Protein AF-A0A9D1WPV5-F1 (afdb_monomer)

Radius of gyration: 21.53 Å; Cα contacts (8 Å, |Δi|>4): 176; chains: 1; bounding box: 34×72×48 Å

Foldseek 3Di:
DDDDDDDDDPPVPDPPPPPPPLPPFKDKDKDFAAKDFAAQVSVCVRVVARFQKKFFQDWDPQKFKDFPRHTGDGPDIGGNVRSRRMIMHHPDRMIMTIMGTHHPPDDPPPPSDNDDPDPPD

Mean predicted aligned error: 12.77 Å

Organism: NCBI:txid2838465

Solvent-accessible surface area (backbone atoms only — not comparable to full-atom values): 7542 Å² total; per-residue (Å²): 135,86,88,86,80,97,78,90,84,74,92,83,80,78,77,82,85,73,73,72,74,89,60,83,35,64,46,79,45,80,42,79,30,36,81,43,70,41,48,48,71,58,50,20,62,75,68,72,45,59,54,49,32,34,18,47,64,43,67,49,94,76,42,51,47,27,44,87,90,38,77,55,61,72,60,45,80,31,44,51,72,50,39,46,49,25,33,38,39,26,91,41,74,60,38,62,33,34,30,37,42,41,46,58,88,53,68,91,80,64,82,79,73,84,70,81,93,58,96,85,118

Structure (mmCIF, N/CA/C/O backbone):
data_AF-A0A9D1WPV5-F1
#
_entry.id   AF-A0A9D1WPV5-F1
#
loop_
_atom_site.group_PDB
_atom_site.id
_atom_site.type_symbol
_atom_site.label_atom_id
_atom_site.label_alt_id
_atom_site.label_comp_id
_atom_site.label_asym_id
_atom_site.label_entity_id
_atom_site.label_seq_id
_atom_site.pdbx_PDB_ins_code
_atom_site.Cartn_x
_atom_site.Cartn_y
_atom_site.Cartn_z
_atom_site.occupancy
_atom_site.B_iso_or_equiv
_atom_site.auth_seq_id
_atom_site.auth_comp_id
_atom_site.auth_asym_id
_atom_site.auth_atom_id
_atom_site.pdbx_PDB_model_num
ATOM 1 N N . MET A 1 1 ? -18.754 63.459 36.353 1.00 38.09 1 MET A N 1
ATOM 2 C CA . MET A 1 1 ? -18.777 63.661 34.884 1.00 38.09 1 MET A CA 1
ATOM 3 C C . MET A 1 1 ? -17.576 62.915 34.303 1.00 38.09 1 MET A C 1
ATOM 5 O O . MET A 1 1 ? -16.469 63.182 34.728 1.00 38.09 1 MET A O 1
ATOM 9 N N . TRP A 1 2 ? -17.820 61.748 33.691 1.00 37.22 2 TRP A N 1
ATOM 10 C CA . TRP A 1 2 ? -17.525 61.441 32.270 1.00 37.22 2 TRP A CA 1
ATOM 11 C C . TRP A 1 2 ? -16.027 61.195 31.984 1.00 37.22 2 TRP A C 1
ATOM 13 O O . TRP A 1 2 ? -15.247 62.129 31.960 1.00 37.22 2 TRP A O 1
ATOM 23 N N . ARG A 1 3 ? -15.547 59.941 31.988 1.00 40.47 3 ARG A N 1
ATOM 24 C CA . ARG A 1 3 ? -15.558 58.918 30.906 1.00 40.47 3 ARG A CA 1
ATOM 25 C C . ARG A 1 3 ? -14.675 59.259 29.688 1.00 40.47 3 ARG A C 1
ATOM 27 O O . ARG A 1 3 ? -14.941 60.243 29.012 1.00 40.47 3 ARG A O 1
ATOM 34 N N . ARG A 1 4 ? -13.845 58.258 29.327 1.00 46.00 4 ARG A N 1
ATOM 35 C CA . ARG A 1 4 ? -13.160 57.945 28.041 1.00 46.00 4 ARG A CA 1
ATOM 36 C C . ARG A 1 4 ? -11.661 58.282 28.043 1.00 46.00 4 ARG A C 1
ATOM 38 O O . ARG A 1 4 ? -11.288 59.388 28.371 1.00 46.00 4 ARG A O 1
ATOM 45 N N . GLY A 1 5 ?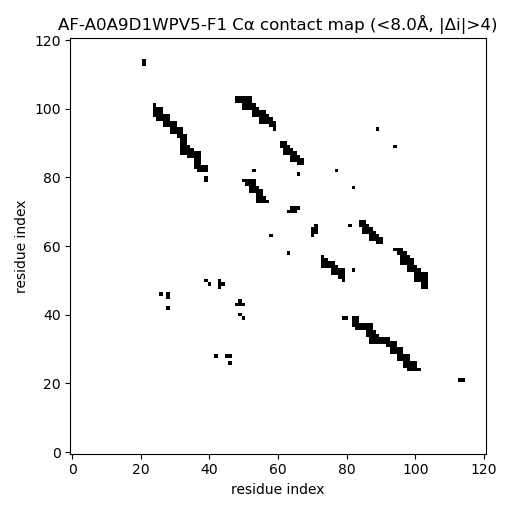 -10.756 57.382 27.676 1.00 42.38 5 GLY A N 1
ATOM 46 C CA . GLY A 1 5 ? -10.941 56.056 27.097 1.00 42.38 5 GLY A CA 1
ATOM 47 C C . GLY A 1 5 ? -9.577 55.418 26.873 1.00 42.38 5 GLY A C 1
ATOM 48 O O . GLY A 1 5 ? -8.859 55.767 25.945 1.00 42.38 5 GLY A O 1
ATOM 49 N N . LEU A 1 6 ? -9.247 54.485 27.756 1.00 48.62 6 LEU A N 1
ATOM 50 C CA . LEU A 1 6 ? -8.137 53.555 27.660 1.00 48.62 6 LEU A CA 1
ATOM 51 C C . LEU A 1 6 ? -8.577 52.450 26.690 1.00 48.62 6 LEU A C 1
ATOM 53 O O . LEU A 1 6 ? -9.176 51.472 27.113 1.00 48.62 6 LEU A O 1
ATOM 57 N N . CYS A 1 7 ? -8.407 52.660 25.385 1.00 43.69 7 CYS A N 1
ATOM 58 C CA . CYS A 1 7 ? -8.816 51.693 24.360 1.00 43.69 7 CYS A CA 1
ATOM 59 C C . CYS A 1 7 ? -7.952 51.836 23.105 1.00 43.69 7 CYS A C 1
ATOM 61 O O . CYS A 1 7 ? -8.396 52.401 22.112 1.00 43.69 7 CYS A O 1
ATOM 63 N N . LEU A 1 8 ? -6.732 51.297 23.125 1.00 39.22 8 LEU A N 1
ATOM 64 C CA . LEU A 1 8 ? -6.061 50.906 21.880 1.00 39.22 8 LEU A CA 1
ATOM 65 C C . LEU A 1 8 ? -5.043 49.779 22.117 1.00 39.22 8 LEU A C 1
ATOM 67 O O . LEU A 1 8 ? -3.901 49.857 21.691 1.00 39.22 8 LEU A O 1
ATOM 71 N N . ALA A 1 9 ? -5.441 48.739 22.855 1.00 46.03 9 ALA A N 1
ATOM 72 C CA . ALA A 1 9 ? -4.566 47.595 23.140 1.00 46.03 9 ALA A CA 1
ATOM 73 C C . ALA A 1 9 ? -5.195 46.216 22.863 1.00 46.03 9 ALA A C 1
ATOM 75 O O . ALA A 1 9 ? -4.585 45.210 23.194 1.00 46.03 9 ALA A O 1
ATOM 76 N N . VAL A 1 10 ? -6.395 46.114 22.269 1.00 46.66 10 VAL A N 1
ATOM 77 C CA . VAL A 1 10 ? -7.099 44.807 22.179 1.00 46.66 10 VAL A CA 1
ATOM 78 C C 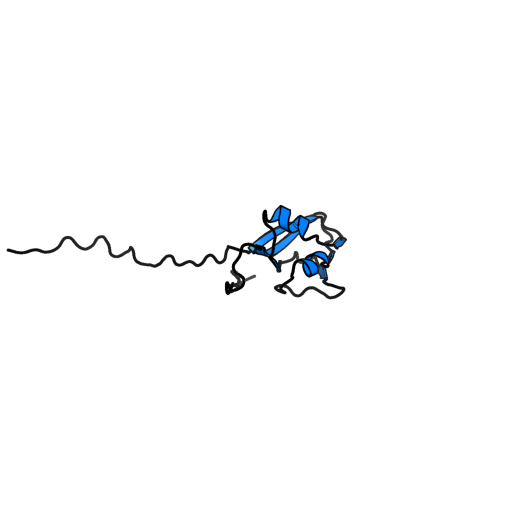. VAL A 1 10 ? -7.714 44.504 20.799 1.00 46.66 10 VAL A C 1
ATOM 80 O O . VAL A 1 10 ? -8.494 43.576 20.650 1.00 46.66 10 VAL A O 1
ATOM 83 N N . LEU A 1 11 ? -7.340 45.215 19.732 1.00 42.41 11 LEU A N 1
ATOM 84 C CA . LEU A 1 11 ? -7.897 44.983 18.383 1.00 42.41 11 LEU A CA 1
ATOM 85 C C . LEU A 1 11 ? -6.914 44.310 17.410 1.00 42.41 11 LEU A C 1
ATOM 87 O O . LEU A 1 11 ? -6.843 44.654 16.239 1.00 42.41 11 LEU A O 1
ATOM 91 N N . LEU A 1 12 ? -6.174 43.311 17.899 1.00 41.62 12 LEU A N 1
ATOM 92 C CA . LEU A 1 12 ? -5.455 42.325 17.071 1.00 41.62 12 LEU A CA 1
ATOM 93 C C . LEU A 1 12 ? -5.780 40.874 17.478 1.00 41.62 12 LEU A C 1
ATOM 95 O O . LEU A 1 12 ? -5.070 39.943 17.115 1.00 41.62 12 LEU A O 1
ATOM 99 N N . ALA A 1 13 ? -6.879 40.667 18.208 1.00 46.59 13 ALA A N 1
ATOM 100 C CA . ALA A 1 13 ? -7.351 39.356 18.655 1.00 46.59 13 ALA A CA 1
ATOM 101 C C . ALA A 1 13 ? -8.684 38.980 17.986 1.00 46.59 13 ALA A C 1
ATOM 103 O O . ALA A 1 13 ? -9.669 38.705 18.664 1.00 46.59 13 ALA A O 1
ATOM 104 N N . ALA A 1 14 ? -8.751 39.021 16.652 1.00 46.88 14 AL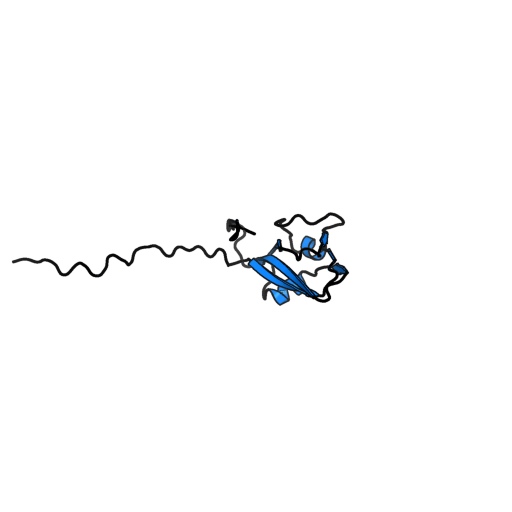A A N 1
ATOM 105 C CA . ALA A 1 14 ? -9.945 38.573 15.925 1.00 46.88 14 ALA A CA 1
ATOM 106 C C . ALA A 1 14 ? -9.669 38.142 14.474 1.00 46.88 14 ALA A C 1
ATOM 108 O O . ALA A 1 14 ? -10.512 38.329 13.601 1.00 46.88 14 ALA A O 1
ATOM 109 N N . LEU A 1 15 ? -8.508 37.541 14.194 1.00 46.00 15 LEU A N 1
ATOM 110 C CA . LEU A 1 15 ? -8.419 36.637 13.047 1.00 46.00 15 LEU A CA 1
ATOM 111 C C . LEU A 1 15 ? -8.861 35.263 13.551 1.00 46.00 15 LEU A C 1
ATOM 113 O O . LEU A 1 15 ? -8.154 34.683 14.380 1.00 46.00 15 LEU A O 1
ATOM 117 N N . PRO A 1 16 ? -10.030 34.741 13.134 1.00 47.06 16 PRO A N 1
ATOM 118 C CA . PRO A 1 16 ? -10.407 33.397 13.507 1.00 47.06 16 PRO A CA 1
ATOM 119 C C . PRO A 1 16 ? -9.377 32.455 12.884 1.00 47.06 16 PRO A C 1
ATOM 121 O O . PRO A 1 16 ? -9.335 32.251 11.671 1.00 47.06 16 PRO A O 1
ATOM 124 N N . LEU A 1 17 ? -8.550 31.878 13.754 1.00 47.62 17 LEU A N 1
ATOM 125 C CA . LEU A 1 17 ? -7.777 30.655 13.562 1.00 47.62 17 LEU A CA 1
ATOM 126 C C . LEU A 1 17 ? -8.732 29.475 13.316 1.00 47.62 17 LEU A C 1
ATOM 128 O O . LEU A 1 17 ? -8.729 28.481 14.031 1.00 47.62 17 LEU A O 1
ATOM 132 N N . TRP A 1 18 ? -9.588 29.576 12.304 1.00 42.09 18 TRP A N 1
ATOM 133 C CA . TRP A 1 18 ? -10.343 28.452 11.763 1.00 42.09 18 TRP A CA 1
ATOM 134 C C . TRP A 1 18 ? -9.545 27.863 10.603 1.00 42.09 18 TRP A C 1
ATOM 136 O O . TRP A 1 18 ? -10.023 27.690 9.483 1.00 42.09 18 TRP A O 1
ATOM 146 N N . GLY A 1 19 ? -8.282 27.552 10.900 1.00 36.84 19 GLY A N 1
ATOM 147 C CA . GLY A 1 19 ? -7.546 26.550 10.154 1.00 36.84 19 GLY A CA 1
ATOM 148 C C . GLY A 1 19 ? -8.219 25.212 10.422 1.00 36.84 19 GLY A C 1
ATOM 149 O O . GLY A 1 19 ? -7.900 24.530 11.389 1.00 36.84 19 GLY A O 1
ATOM 150 N N . VAL A 1 20 ? -9.201 24.858 9.595 1.00 43.25 20 VAL A N 1
ATOM 151 C CA . VAL A 1 20 ? -9.740 23.497 9.544 1.00 43.25 20 VAL A CA 1
ATOM 152 C C . VAL A 1 20 ? -8.550 22.574 9.256 1.00 43.25 20 VAL A C 1
ATOM 154 O O . VAL A 1 20 ? -7.850 22.816 8.268 1.00 43.25 20 VAL A O 1
ATOM 157 N N . PRO A 1 21 ? -8.257 21.561 10.092 1.00 44.38 21 PRO A N 1
ATOM 158 C CA . PRO A 1 21 ? -7.050 20.770 9.927 1.00 44.38 21 PRO A CA 1
ATOM 159 C C . PRO A 1 21 ? -7.147 19.957 8.635 1.00 44.38 21 PRO A C 1
ATOM 161 O O . PRO A 1 21 ? -7.768 18.898 8.589 1.00 44.38 21 PRO A O 1
ATOM 164 N N . ALA A 1 22 ? -6.443 20.403 7.595 1.00 44.47 22 ALA A N 1
ATOM 165 C CA . ALA A 1 22 ? -6.151 19.621 6.390 1.00 44.47 22 ALA A CA 1
ATOM 166 C C . ALA A 1 22 ? -5.234 18.402 6.677 1.00 44.47 22 ALA A C 1
ATOM 168 O O . ALA A 1 22 ? -4.763 17.738 5.763 1.00 44.47 22 ALA A O 1
ATOM 169 N N . GLN A 1 23 ? -4.981 18.099 7.954 1.00 51.22 23 GLN A N 1
ATOM 170 C CA . GLN A 1 23 ? -3.968 17.168 8.454 1.00 51.22 23 GLN A CA 1
ATOM 171 C C . GLN A 1 23 ? -4.552 15.872 9.042 1.00 51.22 23 GLN A C 1
ATOM 173 O O . GLN A 1 23 ? -3.807 14.957 9.395 1.00 51.22 23 GLN A O 1
ATOM 178 N N . ALA A 1 24 ? -5.879 15.762 9.164 1.00 57.19 24 ALA A N 1
ATOM 179 C CA . ALA A 1 24 ? -6.485 14.701 9.969 1.00 57.19 24 ALA A CA 1
ATOM 180 C C . ALA A 1 24 ? -6.359 13.283 9.374 1.00 57.19 24 ALA A C 1
ATOM 182 O O . ALA A 1 24 ? -6.394 12.330 10.144 1.00 57.19 24 ALA A O 1
ATOM 183 N N . GLY A 1 25 ? -6.141 13.124 8.062 1.00 68.75 25 GLY A N 1
ATOM 184 C CA . GLY A 1 25 ? -6.120 11.798 7.422 1.00 68.75 25 GLY A CA 1
ATOM 185 C C . GLY A 1 25 ? -4.878 11.454 6.598 1.00 68.75 25 GLY A C 1
ATOM 186 O O . GLY A 1 25 ? -4.672 10.282 6.300 1.00 68.75 25 GLY A O 1
ATOM 187 N N . GLN A 1 26 ? -4.048 12.426 6.203 1.00 84.31 26 GLN A N 1
ATOM 188 C CA . GLN A 1 26 ? -2.879 12.126 5.371 1.00 84.31 26 GLN A CA 1
ATOM 189 C C . GLN A 1 26 ? -1.737 11.573 6.227 1.00 84.31 26 GLN A C 1
ATOM 191 O O . GLN A 1 26 ? -1.349 12.176 7.231 1.00 84.31 26 GLN A O 1
ATOM 196 N N . ARG A 1 27 ? -1.220 10.406 5.854 1.00 87.56 27 ARG A N 1
ATOM 197 C CA . ARG A 1 27 ? -0.189 9.662 6.577 1.00 87.56 27 ARG A CA 1
ATOM 198 C C . ARG A 1 27 ? 0.809 9.080 5.587 1.00 87.56 27 ARG A C 1
ATOM 200 O O . ARG A 1 27 ? 0.484 8.834 4.428 1.00 87.56 27 ARG A O 1
ATOM 207 N N . LEU A 1 28 ? 2.026 8.873 6.062 1.00 90.38 28 LEU A N 1
ATOM 208 C CA . LEU A 1 28 ? 3.034 8.099 5.359 1.00 90.38 28 LEU A CA 1
ATOM 209 C C . LEU A 1 28 ? 3.077 6.716 6.008 1.00 90.38 28 LEU A C 1
ATOM 211 O O . LEU A 1 28 ? 3.156 6.618 7.231 1.00 90.38 28 LEU A O 1
ATOM 215 N N . VAL A 1 29 ? 2.994 5.673 5.196 1.00 92.19 29 VAL A N 1
ATOM 216 C CA . VAL A 1 29 ? 3.061 4.272 5.624 1.00 92.19 29 VAL A CA 1
ATOM 217 C C . VAL A 1 29 ? 4.342 3.685 5.052 1.00 92.19 29 VAL A C 1
ATOM 219 O O . VAL A 1 29 ? 4.648 3.916 3.881 1.00 92.19 29 VAL A O 1
ATOM 222 N N . THR A 1 30 ? 5.080 2.924 5.855 1.00 93.69 30 THR A N 1
ATOM 223 C CA . THR A 1 30 ? 6.306 2.254 5.409 1.00 93.69 30 THR A CA 1
ATOM 224 C C . THR A 1 30 ? 6.034 0.771 5.288 1.00 93.69 30 THR A C 1
ATOM 226 O O . THR A 1 30 ? 5.699 0.112 6.267 1.00 93.69 30 THR A O 1
ATOM 229 N N . LEU A 1 31 ? 6.175 0.230 4.087 1.00 93.00 31 LEU A N 1
ATOM 230 C CA . LEU A 1 31 ? 5.907 -1.170 3.797 1.00 93.00 31 LEU A CA 1
ATOM 231 C C . LEU A 1 31 ? 7.188 -1.854 3.308 1.00 93.00 31 LEU A C 1
ATOM 233 O O . LEU A 1 31 ? 8.053 -1.196 2.719 1.00 93.00 31 LEU A O 1
ATOM 237 N N . PRO A 1 32 ? 7.319 -3.177 3.501 1.00 92.69 32 PRO A N 1
ATOM 238 C CA . PRO A 1 32 ? 8.297 -3.956 2.757 1.00 92.69 32 PRO A CA 1
ATOM 239 C C . PRO A 1 32 ? 8.109 -3.732 1.254 1.00 92.69 32 PRO A C 1
ATOM 241 O O . PRO A 1 32 ? 6.981 -3.566 0.783 1.00 92.69 32 PRO A O 1
ATOM 244 N N . GLY A 1 33 ? 9.206 -3.706 0.511 1.00 91.81 33 GLY A N 1
ATOM 245 C CA . GLY A 1 33 ? 9.175 -3.640 -0.942 1.00 91.81 33 GLY A CA 1
ATOM 246 C C . GLY A 1 33 ? 9.019 -5.009 -1.604 1.00 91.81 33 GLY A C 1
ATOM 247 O O . GLY A 1 33 ? 8.476 -5.941 -1.007 1.00 91.81 33 GLY A O 1
ATOM 248 N N . GLY A 1 34 ? 9.451 -5.121 -2.859 1.00 93.81 34 GLY A N 1
ATOM 249 C CA . GLY A 1 34 ? 9.184 -6.286 -3.703 1.00 93.81 34 GLY A CA 1
ATOM 250 C C . GLY A 1 34 ? 7.729 -6.368 -4.177 1.00 93.81 34 GLY A C 1
ATOM 251 O O . GLY A 1 34 ? 6.980 -5.391 -4.122 1.00 93.81 34 GLY A O 1
ATOM 252 N N . LEU A 1 35 ? 7.334 -7.547 -4.672 1.00 94.00 35 LEU A N 1
ATOM 253 C CA . LEU A 1 35 ? 5.946 -7.855 -5.020 1.00 94.00 35 LEU A CA 1
ATOM 254 C C . LEU A 1 35 ? 5.187 -8.289 -3.767 1.00 94.00 35 LEU A C 1
ATOM 256 O O . LEU A 1 35 ? 5.522 -9.308 -3.160 1.00 94.00 35 LEU A O 1
ATOM 260 N N . ARG A 1 36 ? 4.126 -7.564 -3.409 1.00 94.00 36 ARG A N 1
ATOM 261 C CA . ARG A 1 36 ? 3.313 -7.915 -2.245 1.00 94.00 36 ARG A CA 1
ATOM 262 C C . ARG A 1 36 ? 1.861 -7.505 -2.372 1.00 94.00 36 ARG A C 1
ATOM 264 O O . ARG A 1 36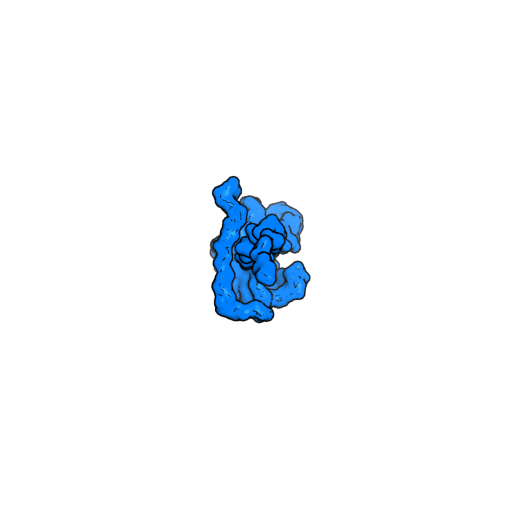 ? 1.516 -6.550 -3.059 1.00 94.00 36 ARG A O 1
ATOM 271 N N . ARG A 1 37 ? 1.028 -8.207 -1.613 1.00 94.62 37 ARG A N 1
ATOM 272 C CA . ARG A 1 37 ? -0.353 -7.825 -1.338 1.00 94.62 37 ARG A CA 1
ATOM 273 C C . ARG A 1 37 ? -0.387 -6.978 -0.068 1.00 94.62 37 ARG A C 1
ATOM 275 O O . ARG A 1 37 ? 0.217 -7.358 0.937 1.00 94.62 37 ARG A O 1
ATOM 282 N N . VAL A 1 38 ? -1.058 -5.835 -0.123 1.00 93.81 38 VAL A N 1
ATOM 283 C CA . VAL A 1 38 ? -1.277 -4.980 1.045 1.00 93.81 38 VAL A CA 1
ATOM 284 C C . VAL A 1 38 ? -2.346 -5.620 1.920 1.00 93.81 38 VAL A C 1
ATOM 286 O O . VAL A 1 38 ? -3.326 -6.160 1.417 1.00 93.81 38 VAL A O 1
ATOM 289 N N . GLN A 1 39 ? -2.133 -5.588 3.233 1.00 93.81 39 GLN A N 1
ATOM 290 C CA . GLN A 1 39 ? -3.093 -6.095 4.207 1.00 93.81 39 GLN A CA 1
ATOM 291 C C . GLN A 1 39 ? -3.646 -4.922 5.005 1.00 93.81 39 GLN A C 1
ATOM 293 O O . GLN A 1 39 ? -2.879 -4.163 5.608 1.00 93.81 39 GLN A O 1
ATOM 298 N N . VAL A 1 40 ? -4.970 -4.797 5.068 1.00 93.75 40 VAL A N 1
ATOM 299 C CA . VAL A 1 40 ? -5.632 -3.722 5.817 1.00 93.75 40 VAL A CA 1
ATOM 300 C C . VAL A 1 40 ? -5.236 -3.756 7.294 1.00 93.75 40 VAL A C 1
ATOM 302 O O . VAL A 1 40 ? -5.040 -2.714 7.902 1.00 93.75 40 VAL A O 1
ATOM 305 N N . GLN A 1 41 ? -4.988 -4.944 7.854 1.00 93.44 41 GLN A N 1
ATOM 306 C CA . GLN A 1 41 ? -4.538 -5.105 9.242 1.00 93.44 41 GLN A CA 1
ATOM 307 C C . GLN A 1 41 ? -3.116 -4.574 9.486 1.00 93.44 41 GLN A C 1
ATOM 309 O O . GLN A 1 41 ? -2.787 -4.140 10.588 1.00 93.44 41 GLN A O 1
ATOM 314 N N . GLU A 1 42 ? -2.230 -4.631 8.488 1.00 92.75 42 GLU A N 1
ATOM 315 C CA . GLU A 1 42 ? -0.906 -4.005 8.584 1.00 92.75 42 GLU A CA 1
ATOM 316 C C . GLU A 1 42 ? -1.038 -2.483 8.585 1.00 92.75 42 GLU A C 1
ATOM 318 O O . GLU A 1 42 ? -0.414 -1.815 9.408 1.00 92.75 42 GLU A O 1
ATOM 323 N N . LEU A 1 43 ? -1.905 -1.951 7.722 1.00 91.38 43 LEU A N 1
ATOM 324 C CA . LEU A 1 43 ? -2.205 -0.524 7.673 1.00 91.38 43 LEU A CA 1
ATOM 325 C C . LEU A 1 43 ? -2.844 -0.036 8.972 1.00 91.38 43 LEU A C 1
ATOM 327 O O . LEU A 1 43 ? -2.363 0.937 9.539 1.00 91.38 43 LEU A O 1
ATOM 331 N N . ASP A 1 44 ? -3.852 -0.737 9.490 1.00 93.19 44 ASP A N 1
ATOM 332 C CA . ASP A 1 44 ? -4.510 -0.406 10.758 1.00 93.19 44 ASP A CA 1
ATOM 333 C C . ASP A 1 44 ? -3.491 -0.341 11.911 1.00 93.19 44 ASP A C 1
ATOM 335 O O . ASP A 1 44 ? -3.532 0.578 12.729 1.00 93.19 44 ASP A O 1
ATOM 339 N N . ARG A 1 45 ? -2.524 -1.274 11.949 1.00 92.12 45 ARG A N 1
ATOM 340 C CA . ARG A 1 45 ? -1.439 -1.272 12.946 1.00 92.12 45 ARG A CA 1
ATOM 341 C C . ARG A 1 45 ? -0.508 -0.073 12.798 1.00 92.12 45 ARG A C 1
ATOM 343 O O . ARG A 1 45 ? -0.159 0.532 13.806 1.00 92.12 45 ARG A O 1
ATOM 350 N N . GLN A 1 46 ? -0.111 0.280 11.576 1.00 91.00 46 GLN A N 1
ATOM 351 C CA . GLN A 1 46 ? 0.760 1.440 11.349 1.00 91.00 46 GLN A CA 1
ATOM 352 C C . GLN A 1 46 ? 0.049 2.773 11.599 1.00 91.00 46 GLN A C 1
ATOM 354 O O . GLN A 1 46 ? 0.664 3.730 12.063 1.00 91.00 46 GLN A O 1
ATOM 359 N N . LEU A 1 47 ? -1.249 2.837 11.307 1.00 87.38 47 LEU A N 1
ATOM 360 C CA . LEU A 1 47 ? -2.077 4.027 11.488 1.00 87.38 47 LEU A CA 1
ATOM 361 C C . LEU A 1 47 ? -2.615 4.157 12.923 1.00 87.38 47 LEU A C 1
ATOM 363 O O . LEU A 1 47 ? -3.097 5.227 13.296 1.00 87.38 47 LEU A O 1
ATOM 367 N N . GLY A 1 48 ? -2.528 3.091 13.726 1.00 89.12 48 GLY A N 1
ATOM 368 C CA . GLY A 1 48 ? -2.972 3.037 15.121 1.00 89.12 48 GLY A CA 1
ATOM 369 C C . GLY A 1 48 ? -4.492 2.958 15.302 1.00 89.12 48 GLY A C 1
ATOM 370 O O . GLY A 1 48 ? -4.982 3.056 16.426 1.00 89.12 48 GLY A O 1
ATOM 371 N N . THR A 1 49 ? -5.257 2.813 14.220 1.00 88.00 49 THR A N 1
ATOM 372 C CA . THR A 1 49 ? -6.722 2.790 14.250 1.00 88.00 49 THR A CA 1
ATOM 373 C C . THR A 1 49 ? -7.285 2.072 13.021 1.00 88.00 49 THR A C 1
ATOM 375 O O . THR A 1 49 ? -6.692 2.185 11.944 1.00 88.00 49 THR A O 1
ATOM 378 N N . PRO A 1 50 ? -8.422 1.358 13.145 1.00 91.56 50 PRO A N 1
ATOM 379 C CA . PRO A 1 50 ? -9.103 0.774 11.999 1.00 91.56 50 PRO A CA 1
ATOM 380 C C . PRO A 1 50 ? -9.530 1.839 10.990 1.00 91.56 50 PRO A C 1
ATOM 382 O O . PRO A 1 50 ? -10.219 2.804 11.338 1.00 91.56 50 PRO A O 1
ATOM 385 N N . VAL A 1 51 ? -9.155 1.656 9.726 1.00 90.50 51 VAL A N 1
ATOM 386 C CA . VAL A 1 51 ? -9.596 2.535 8.637 1.00 90.50 51 VAL A CA 1
ATOM 387 C C . VAL A 1 51 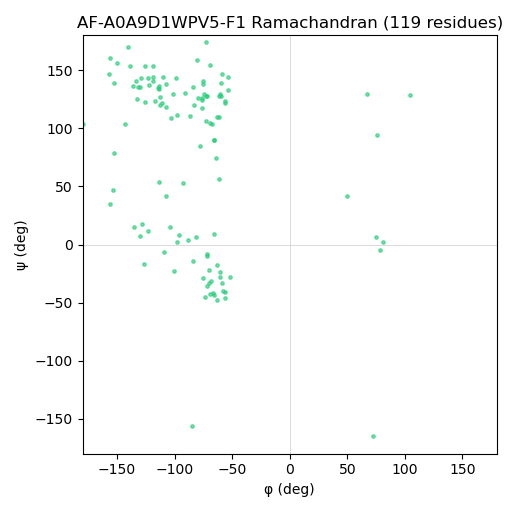? -10.963 2.113 8.109 1.00 90.50 51 VAL A C 1
ATOM 389 O O . VAL A 1 51 ? -11.205 0.938 7.851 1.00 90.50 51 VAL A O 1
ATOM 392 N N . GLN A 1 52 ? -11.860 3.069 7.892 1.00 89.19 52 GLN A N 1
ATOM 393 C CA . GLN A 1 52 ? -13.100 2.849 7.146 1.00 89.19 52 GLN A CA 1
ATOM 394 C C . GLN A 1 52 ? -12.815 2.722 5.649 1.00 89.19 52 GLN A C 1
ATOM 396 O O . GLN A 1 52 ? -13.369 1.869 4.959 1.00 89.19 52 GLN A O 1
ATOM 401 N N . TRP A 1 53 ? -11.980 3.629 5.151 1.00 91.19 53 TRP A N 1
ATOM 402 C CA . TRP A 1 53 ? -11.525 3.691 3.774 1.00 91.19 53 TRP A CA 1
ATOM 403 C C . TRP A 1 53 ? -10.192 4.430 3.727 1.00 91.19 53 TRP A C 1
ATOM 405 O O . TRP A 1 53 ? -9.846 5.193 4.637 1.00 91.19 53 TRP A O 1
ATOM 415 N N . MET A 1 54 ? -9.461 4.235 2.640 1.00 92.50 54 MET A N 1
ATOM 416 C CA . MET A 1 54 ? -8.261 5.004 2.352 1.00 92.50 54 MET A CA 1
ATOM 417 C C . MET A 1 54 ? -8.159 5.356 0.873 1.00 92.50 54 MET A C 1
ATOM 419 O O . MET A 1 54 ? -8.913 4.855 0.051 1.00 92.50 54 MET A O 1
ATOM 423 N N . ALA A 1 55 ? -7.220 6.219 0.528 1.00 94.12 55 ALA A N 1
ATOM 424 C CA . ALA A 1 55 ? -6.786 6.445 -0.837 1.00 94.12 55 ALA A CA 1
ATOM 425 C C . ALA A 1 55 ? -5.263 6.516 -0.849 1.00 94.12 55 ALA A C 1
ATOM 427 O O . ALA A 1 55 ? -4.667 7.167 0.011 1.00 94.12 55 ALA A O 1
ATOM 428 N N . VAL A 1 56 ? -4.627 5.868 -1.820 1.00 94.38 56 VAL A N 1
ATOM 429 C CA . VAL A 1 56 ? -3.192 6.062 -2.053 1.00 94.38 56 VAL A CA 1
ATOM 430 C C . VAL A 1 56 ? -3.027 7.400 -2.757 1.00 94.38 56 VAL A C 1
ATOM 432 O O . VAL A 1 56 ? -3.558 7.597 -3.846 1.00 94.38 56 VAL A O 1
ATOM 435 N N . THR A 1 57 ? -2.337 8.342 -2.125 1.00 94.38 57 THR A N 1
ATOM 436 C CA . THR A 1 57 ? -2.144 9.697 -2.657 1.00 94.38 57 THR A CA 1
ATOM 437 C C . THR A 1 57 ? -0.777 9.877 -3.293 1.00 94.38 57 THR A C 1
ATOM 439 O O . THR A 1 57 ? -0.618 10.750 -4.141 1.00 94.38 57 THR A O 1
ATOM 442 N N . GLN A 1 58 ? 0.200 9.053 -2.911 1.00 93.81 58 GLN A N 1
ATOM 443 C CA . GLN A 1 58 ? 1.548 9.132 -3.449 1.00 93.81 58 GLN A CA 1
ATOM 444 C C . GLN A 1 58 ? 2.249 7.775 -3.395 1.00 93.81 58 GLN A C 1
ATOM 446 O O . GLN A 1 58 ? 2.173 7.064 -2.390 1.00 93.81 58 GLN A O 1
ATOM 451 N N . LEU A 1 59 ? 2.980 7.463 -4.462 1.00 93.81 59 LEU A N 1
ATOM 452 C CA . LEU A 1 59 ? 3.885 6.324 -4.551 1.00 93.81 59 LEU A CA 1
ATOM 453 C C . LEU A 1 59 ? 5.283 6.810 -4.960 1.00 93.81 59 LEU A C 1
ATOM 455 O O . LEU A 1 59 ? 5.397 7.843 -5.628 1.00 93.81 59 LEU A O 1
ATOM 459 N N . PRO A 1 60 ? 6.347 6.080 -4.594 1.00 93.12 60 PRO A N 1
ATOM 460 C CA . PRO A 1 60 ? 7.664 6.283 -5.174 1.00 93.12 60 PRO A CA 1
ATOM 461 C C . PRO A 1 60 ? 7.609 6.084 -6.695 1.00 93.12 60 PRO A C 1
ATOM 463 O O . PRO A 1 60 ? 6.860 5.241 -7.182 1.00 93.12 60 PRO A O 1
ATOM 466 N N . ALA A 1 61 ? 8.419 6.832 -7.447 1.00 91.31 61 ALA A N 1
ATOM 467 C CA . ALA A 1 61 ? 8.372 6.839 -8.915 1.00 91.31 61 ALA A CA 1
ATOM 468 C C . ALA A 1 61 ? 8.649 5.470 -9.573 1.00 91.31 61 ALA A C 1
ATOM 470 O O . ALA A 1 61 ? 8.230 5.225 -10.697 1.00 91.31 61 ALA A O 1
ATOM 471 N N . ASP A 1 62 ? 9.351 4.582 -8.873 1.00 93.44 62 ASP A N 1
ATOM 472 C CA . ASP A 1 62 ? 9.703 3.227 -9.304 1.00 93.44 62 ASP A CA 1
ATOM 473 C C . ASP A 1 62 ? 8.736 2.154 -8.776 1.00 93.44 62 ASP A C 1
ATOM 475 O O . ASP A 1 62 ? 9.000 0.961 -8.901 1.00 93.44 62 ASP A O 1
ATOM 479 N N . THR A 1 63 ? 7.627 2.562 -8.159 1.00 94.44 63 THR A N 1
ATOM 480 C CA . THR A 1 63 ? 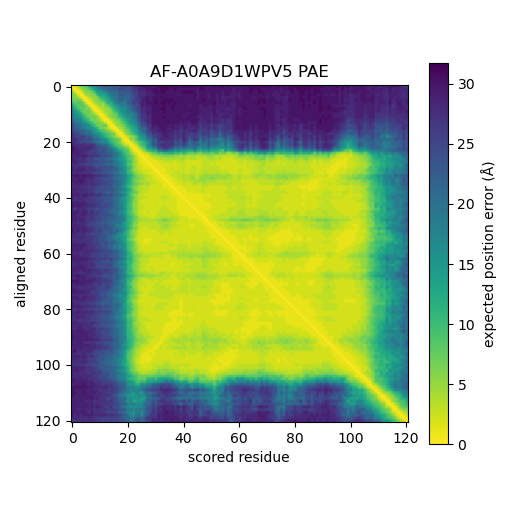6.654 1.666 -7.535 1.00 94.44 63 THR A CA 1
ATOM 481 C C . THR A 1 63 ? 5.327 1.735 -8.275 1.00 94.44 63 THR A C 1
ATOM 483 O O . THR A 1 63 ? 4.811 2.812 -8.567 1.00 94.44 63 THR A O 1
ATOM 486 N N . VAL A 1 64 ? 4.740 0.571 -8.540 1.00 94.94 64 VAL A N 1
ATOM 487 C CA . VAL A 1 64 ? 3.438 0.450 -9.204 1.00 94.94 64 VAL A CA 1
ATOM 488 C C . VAL A 1 64 ? 2.440 -0.247 -8.291 1.00 94.94 64 VAL A C 1
ATOM 490 O O . VAL A 1 64 ? 2.792 -1.158 -7.539 1.00 94.94 64 VAL A O 1
ATOM 493 N N . ALA A 1 65 ? 1.187 0.191 -8.362 1.00 96.38 65 ALA A N 1
ATOM 494 C CA . ALA A 1 65 ? 0.088 -0.338 -7.573 1.00 96.38 65 ALA A CA 1
ATOM 495 C C . ALA A 1 65 ? -1.023 -0.852 -8.489 1.00 96.38 65 ALA A C 1
ATOM 497 O O . ALA A 1 65 ? -1.375 -0.186 -9.463 1.00 96.38 65 ALA A O 1
ATOM 498 N N . TYR A 1 66 ? -1.585 -2.013 -8.159 1.00 96.88 66 TYR A N 1
ATOM 499 C CA . TYR A 1 66 ? -2.669 -2.641 -8.906 1.00 96.88 66 TYR A CA 1
ATOM 500 C C . TYR A 1 66 ? -3.807 -3.047 -7.979 1.00 96.88 66 TYR A C 1
ATOM 502 O O . TYR A 1 66 ? -3.573 -3.667 -6.944 1.00 96.88 66 TYR A O 1
ATOM 510 N N . LEU A 1 67 ? -5.039 -2.766 -8.387 1.00 96.75 67 LEU A N 1
ATOM 511 C CA . LEU A 1 67 ? -6.250 -3.287 -7.764 1.00 96.75 67 LEU A CA 1
ATOM 512 C C . LEU A 1 67 ? -6.923 -4.236 -8.753 1.00 96.75 67 LEU A C 1
ATOM 514 O O . LEU A 1 67 ? -7.258 -3.826 -9.865 1.00 96.75 67 LEU A O 1
ATOM 518 N N . ASP A 1 68 ? -7.087 -5.502 -8.367 1.00 92.94 68 ASP A N 1
ATOM 519 C CA . ASP A 1 68 ? -7.763 -6.521 -9.183 1.00 92.94 68 ASP A CA 1
ATOM 5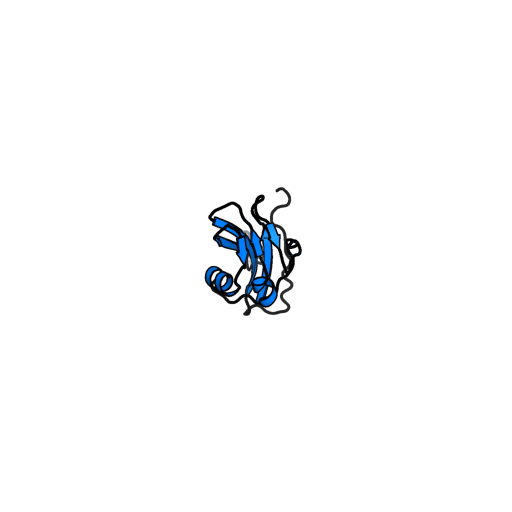20 C C . ASP A 1 68 ? -7.229 -6.581 -10.639 1.00 92.94 68 ASP A C 1
ATOM 522 O O . ASP A 1 68 ? -7.975 -6.670 -11.615 1.00 92.94 68 ASP A O 1
ATOM 526 N N . GLY A 1 69 ? -5.901 -6.486 -10.787 1.00 91.69 69 GLY A N 1
ATOM 527 C CA . GLY A 1 69 ? -5.195 -6.557 -12.074 1.00 91.69 69 GLY A CA 1
ATOM 528 C C . GLY A 1 69 ? -5.173 -5.261 -12.892 1.00 91.69 69 GLY A C 1
ATOM 529 O O . GLY A 1 69 ? -4.611 -5.246 -13.986 1.00 91.69 69 GLY A O 1
ATOM 530 N N . ARG A 1 70 ? -5.745 -4.163 -12.387 1.00 96.06 70 ARG A N 1
ATOM 531 C CA . ARG A 1 70 ? -5.746 -2.851 -13.056 1.00 96.06 70 ARG A CA 1
ATOM 532 C C . ARG A 1 70 ? -4.848 -1.862 -12.319 1.00 96.06 70 ARG A C 1
ATOM 534 O O . ARG A 1 70 ? -4.830 -1.908 -11.091 1.00 96.06 70 ARG A O 1
ATOM 541 N N . PRO A 1 71 ? -4.133 -0.963 -13.020 1.00 95.75 71 PRO A N 1
ATOM 542 C CA . PRO A 1 71 ? -3.371 0.093 -12.363 1.00 95.75 71 PRO A CA 1
ATOM 543 C C . PRO A 1 71 ? -4.262 0.901 -11.417 1.00 95.75 71 PRO A C 1
ATOM 545 O O . PRO A 1 71 ? -5.367 1.303 -11.789 1.00 95.75 71 PRO A O 1
ATOM 548 N N . LEU A 1 72 ? -3.786 1.129 -10.197 1.00 95.88 72 LEU A N 1
ATOM 549 C CA . LEU A 1 72 ? -4.491 1.938 -9.214 1.00 95.88 72 LEU A CA 1
ATOM 550 C C . LEU A 1 72 ? -4.433 3.412 -9.629 1.00 95.88 72 LEU A C 1
ATOM 552 O O . LEU A 1 72 ? -3.351 3.968 -9.822 1.00 95.88 72 LEU A O 1
ATOM 556 N N . ALA A 1 73 ? -5.588 4.071 -9.693 1.00 94.00 73 ALA A N 1
ATOM 557 C CA . ALA A 1 73 ? -5.632 5.519 -9.828 1.00 94.00 73 ALA A CA 1
ATOM 558 C C . ALA A 1 73 ? -5.305 6.179 -8.478 1.00 94.00 73 ALA A C 1
ATOM 560 O O . ALA A 1 73 ? -5.961 5.911 -7.469 1.00 94.00 73 ALA A O 1
ATOM 561 N N . LEU A 1 74 ? -4.303 7.061 -8.438 1.00 92.25 74 LEU A N 1
ATOM 562 C CA . LEU A 1 74 ? -4.007 7.825 -7.224 1.00 92.25 74 LEU A CA 1
ATOM 563 C C . LEU A 1 74 ? -5.219 8.677 -6.821 1.00 92.25 74 LEU A C 1
ATOM 565 O O . LEU A 1 74 ? -5.908 9.253 -7.660 1.00 92.25 74 LEU A O 1
ATOM 569 N N . GLY A 1 75 ? -5.492 8.735 -5.521 1.00 89.81 75 GLY A N 1
ATOM 570 C CA . GLY A 1 75 ? -6.678 9.384 -4.968 1.00 89.81 75 GLY A CA 1
ATOM 571 C C . GLY A 1 75 ? -7.965 8.560 -5.082 1.00 89.81 75 GLY A C 1
ATOM 572 O O . GLY A 1 75 ? -8.980 8.977 -4.523 1.00 89.81 75 GLY A O 1
ATOM 573 N N . GLN A 1 76 ? -7.944 7.391 -5.739 1.00 92.25 76 GLN A N 1
ATOM 574 C CA . GLN A 1 76 ? -9.077 6.467 -5.721 1.00 92.25 76 GLN A CA 1
ATOM 575 C C . GLN A 1 76 ? -9.364 6.036 -4.283 1.00 92.25 76 GLN A C 1
ATOM 577 O O . GLN A 1 76 ? -8.475 5.593 -3.555 1.00 92.25 76 GLN A O 1
ATOM 582 N N . ARG A 1 77 ? -10.631 6.158 -3.887 1.00 93.81 77 ARG A N 1
ATOM 583 C CA . ARG A 1 77 ? -11.118 5.662 -2.605 1.00 93.81 77 ARG A CA 1
ATOM 584 C C . ARG A 1 77 ? -11.198 4.139 -2.650 1.00 93.81 77 ARG A C 1
ATOM 586 O O . ARG A 1 77 ? -11.830 3.595 -3.547 1.00 93.81 77 ARG A O 1
ATOM 593 N N . LEU A 1 78 ? -10.577 3.511 -1.662 1.00 94.56 78 LEU A N 1
ATOM 594 C CA . LEU A 1 78 ? -10.541 2.080 -1.421 1.00 94.56 78 LEU A CA 1
ATOM 595 C C . LEU A 1 78 ? -11.204 1.793 -0.078 1.00 94.56 78 LEU A C 1
ATOM 597 O O . LEU A 1 78 ? -10.802 2.347 0.953 1.00 94.56 78 LEU A O 1
ATOM 601 N N . ASP A 1 79 ? -12.219 0.942 -0.077 1.00 94.56 79 ASP A N 1
ATOM 602 C CA . ASP A 1 79 ? -12.726 0.346 1.152 1.00 94.56 79 ASP A CA 1
ATOM 603 C C . ASP A 1 79 ? -11.755 -0.711 1.706 1.00 94.56 79 ASP A C 1
ATOM 605 O O . ASP A 1 79 ? -10.738 -1.052 1.100 1.00 94.56 79 ASP A O 1
ATOM 609 N N . ARG A 1 80 ? -12.054 -1.240 2.894 1.00 94.38 80 ARG A N 1
ATOM 610 C CA . ARG A 1 80 ? -11.194 -2.235 3.555 1.00 94.38 80 ARG A CA 1
ATOM 611 C C . ARG A 1 80 ? -10.964 -3.486 2.700 1.00 94.38 80 ARG A C 1
ATOM 613 O O . ARG A 1 80 ? -9.849 -3.998 2.663 1.00 94.38 80 ARG A O 1
ATOM 620 N N . ALA A 1 81 ? -11.996 -3.969 2.010 1.00 94.75 81 ALA A N 1
ATOM 621 C CA . ALA A 1 81 ? -11.895 -5.171 1.193 1.00 94.75 81 ALA A CA 1
ATOM 622 C C . ALA A 1 81 ? -11.069 -4.916 -0.076 1.00 94.75 81 ALA A C 1
ATOM 624 O O . ALA A 1 81 ? -10.344 -5.804 -0.522 1.00 94.75 81 ALA A O 1
ATOM 625 N N . GLU A 1 82 ? -11.180 -3.726 -0.665 1.00 96.62 82 GLU A N 1
ATOM 626 C CA . GLU A 1 82 ? -10.368 -3.276 -1.798 1.00 96.62 82 GLU A CA 1
ATOM 627 C C . GLU A 1 82 ? -8.901 -3.097 -1.408 1.00 96.62 82 GLU A C 1
ATOM 629 O O . GLU A 1 82 ? -8.019 -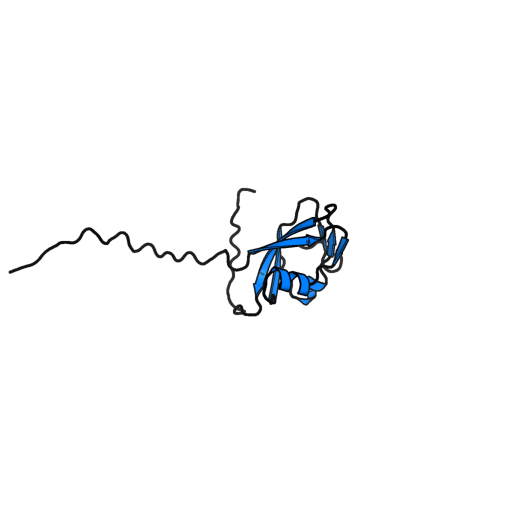3.538 -2.141 1.00 96.62 82 GLU A O 1
ATOM 634 N N . VAL A 1 83 ? -8.625 -2.526 -0.231 1.00 95.56 83 VAL A N 1
ATOM 635 C CA . VAL A 1 83 ? -7.262 -2.432 0.317 1.00 95.56 83 VAL A CA 1
ATOM 636 C C . VAL A 1 83 ? -6.630 -3.808 0.427 1.00 95.56 83 VAL A C 1
ATOM 638 O O . VAL A 1 83 ? -5.500 -3.999 -0.019 1.00 95.56 83 VAL A O 1
ATOM 641 N N . ASP A 1 84 ? -7.372 -4.781 0.955 1.00 95.75 84 ASP A N 1
ATOM 642 C CA . ASP A 1 84 ? -6.887 -6.150 1.031 1.00 95.75 84 ASP A CA 1
ATOM 643 C C . ASP A 1 84 ? -6.650 -6.757 -0.346 1.00 95.75 84 ASP A C 1
ATOM 645 O O . ASP A 1 84 ? -5.961 -7.755 -0.410 1.00 95.75 84 ASP A O 1
ATOM 649 N N . ARG A 1 85 ? -7.183 -6.239 -1.455 1.00 96.19 85 ARG A N 1
ATOM 650 C CA . ARG A 1 85 ? -6.907 -6.736 -2.820 1.00 96.19 85 ARG A CA 1
ATOM 651 C C . ARG A 1 85 ? -5.840 -5.924 -3.556 1.00 96.19 85 ARG A C 1
ATOM 653 O O . ARG A 1 85 ? -5.523 -6.235 -4.704 1.00 96.19 85 ARG A O 1
ATOM 660 N N . LEU A 1 86 ? -5.262 -4.916 -2.907 1.00 96.50 86 LEU A N 1
ATOM 661 C CA . LEU A 1 86 ? -4.230 -4.076 -3.492 1.00 96.50 86 LEU A CA 1
ATOM 662 C C . LEU A 1 86 ? -2.890 -4.820 -3.558 1.00 96.50 86 LEU A C 1
ATOM 664 O O . LEU A 1 86 ? -2.397 -5.347 -2.560 1.00 96.50 86 LEU A O 1
ATOM 668 N N . TYR A 1 87 ? -2.269 -4.806 -4.732 1.00 96.69 87 TYR A N 1
ATOM 669 C CA . TYR A 1 87 ? -0.910 -5.281 -4.960 1.00 96.69 87 TYR A CA 1
ATOM 670 C C . TYR A 1 87 ? 0.033 -4.104 -5.189 1.00 96.69 87 TYR A C 1
ATOM 672 O O . TYR A 1 87 ? -0.295 -3.168 -5.915 1.00 96.69 87 TYR A O 1
ATOM 680 N N . LEU A 1 88 ? 1.220 -4.178 -4.595 1.00 95.81 88 LEU A N 1
ATOM 681 C CA . LEU A 1 88 ? 2.323 -3.253 -4.819 1.00 95.81 88 LEU A CA 1
ATOM 682 C C . LEU A 1 88 ? 3.514 -4.022 -5.380 1.00 95.81 88 LEU A C 1
ATOM 684 O O . LEU A 1 88 ? 3.811 -5.134 -4.938 1.00 95.81 88 LEU A O 1
ATOM 688 N N . PHE A 1 89 ? 4.209 -3.403 -6.323 1.00 95.50 89 PHE A N 1
ATOM 689 C CA . PHE A 1 89 ? 5.528 -3.829 -6.761 1.00 95.50 89 PHE A CA 1
ATOM 690 C C . PHE A 1 89 ? 6.487 -2.653 -6.641 1.00 95.50 89 PHE A C 1
ATOM 692 O O . PHE A 1 89 ? 6.259 -1.605 -7.244 1.00 95.50 89 PHE A O 1
ATOM 699 N N . SER A 1 90 ? 7.553 -2.843 -5.870 1.00 95.50 90 SER A N 1
ATOM 700 C CA . SER A 1 90 ? 8.651 -1.889 -5.748 1.00 95.50 90 SER A CA 1
ATOM 701 C C . SER A 1 90 ? 9.982 -2.627 -5.900 1.00 95.50 90 SER A C 1
ATOM 703 O O . SER A 1 90 ? 10.151 -3.671 -5.268 1.00 95.50 90 SER A O 1
ATOM 705 N N . PRO A 1 91 ? 10.949 -2.108 -6.675 1.00 93.81 91 PRO A N 1
ATOM 706 C CA . PRO A 1 91 ? 12.290 -2.685 -6.751 1.00 93.81 91 PRO A CA 1
ATOM 707 C C . PRO A 1 91 ? 13.110 -2.442 -5.473 1.00 93.81 91 PRO A C 1
ATOM 709 O O . PRO A 1 91 ? 14.211 -2.969 -5.339 1.00 93.81 91 PRO A O 1
ATOM 712 N N . ARG A 1 92 ? 12.604 -1.626 -4.543 1.00 92.56 92 ARG A N 1
ATOM 713 C CA . ARG A 1 92 ? 13.254 -1.321 -3.265 1.00 92.56 92 ARG A CA 1
ATOM 714 C C . ARG A 1 92 ? 13.006 -2.435 -2.255 1.00 92.56 92 ARG A C 1
ATOM 716 O O . ARG A 1 92 ? 12.019 -3.153 -2.353 1.00 92.56 92 ARG A O 1
ATOM 723 N N . GLU A 1 93 ? 13.850 -2.522 -1.232 1.00 91.31 93 GLU A N 1
ATOM 724 C CA . GLU A 1 93 ? 13.609 -3.397 -0.072 1.00 91.31 93 GLU A CA 1
ATOM 725 C C . GLU A 1 93 ? 12.546 -2.827 0.877 1.00 91.31 93 GLU A C 1
ATOM 727 O O . GLU A 1 93 ? 11.819 -3.569 1.537 1.00 91.31 93 GLU A O 1
ATOM 732 N N . GLN A 1 94 ? 12.429 -1.498 0.921 1.00 93.06 94 GLN A N 1
ATOM 733 C CA . GLN A 1 94 ? 11.407 -0.767 1.662 1.00 93.06 94 GLN A CA 1
ATOM 734 C C . GLN A 1 94 ? 10.800 0.316 0.777 1.00 93.06 94 GLN A C 1
ATOM 736 O O . GLN A 1 94 ? 11.507 1.003 0.033 1.00 93.06 94 GLN A O 1
ATOM 741 N N . LEU A 1 95 ? 9.489 0.498 0.893 1.00 93.06 95 LEU A N 1
ATOM 742 C CA . LEU A 1 95 ? 8.754 1.549 0.207 1.00 93.06 95 LEU A CA 1
ATOM 743 C C . LEU A 1 95 ? 8.012 2.413 1.222 1.00 93.06 95 LEU A C 1
ATOM 745 O O . LEU A 1 95 ? 7.474 1.922 2.213 1.00 93.06 95 LEU A O 1
ATOM 749 N N . TRP A 1 96 ? 7.956 3.708 0.946 1.00 93.00 96 TRP A N 1
ATOM 750 C CA . TRP A 1 96 ? 7.036 4.620 1.608 1.00 93.00 96 TRP A CA 1
ATOM 751 C C . TRP A 1 96 ? 5.831 4.833 0.697 1.00 93.00 96 TRP A C 1
ATOM 753 O O . TRP A 1 96 ? 5.975 4.893 -0.519 1.00 93.00 96 TRP A O 1
ATOM 763 N N . MET A 1 97 ? 4.643 4.953 1.271 1.00 93.56 97 MET A N 1
ATOM 764 C CA . MET A 1 97 ? 3.407 5.208 0.540 1.00 93.56 97 MET A CA 1
ATOM 765 C C . MET A 1 97 ? 2.646 6.327 1.238 1.00 93.56 97 MET A C 1
ATOM 767 O O . MET A 1 97 ? 2.364 6.251 2.436 1.00 93.56 97 MET A O 1
ATOM 771 N N . GLY A 1 98 ? 2.318 7.374 0.485 1.00 93.81 98 GLY A N 1
ATOM 772 C CA . GLY A 1 98 ? 1.419 8.421 0.946 1.00 93.81 98 GLY A CA 1
ATOM 773 C C . GLY A 1 98 ? -0.013 7.914 0.883 1.00 93.81 98 GLY A C 1
ATOM 774 O O . GLY A 1 98 ? -0.471 7.458 -0.167 1.00 93.81 98 GLY A O 1
ATOM 775 N N . VAL A 1 99 ? -0.723 7.992 2.002 1.00 93.38 99 VAL A N 1
ATOM 776 C CA . VAL A 1 99 ? -2.119 7.570 2.102 1.00 93.38 99 VAL A CA 1
ATOM 777 C C . VAL A 1 99 ? -2.959 8.666 2.725 1.00 93.38 99 VAL A C 1
ATOM 779 O O . VAL A 1 99 ? -2.532 9.354 3.646 1.00 93.38 99 VAL A O 1
ATOM 782 N N . LEU A 1 100 ? -4.184 8.809 2.248 1.00 91.06 100 LEU A N 1
ATOM 783 C CA . LEU A 1 100 ? -5.259 9.456 2.978 1.00 91.06 100 LEU A CA 1
ATOM 784 C C . LEU A 1 100 ? -6.087 8.347 3.615 1.00 91.06 100 LEU A C 1
ATOM 786 O O . LEU A 1 100 ? -6.734 7.601 2.893 1.00 91.06 100 LEU A O 1
ATOM 790 N N . ALA A 1 101 ? -6.061 8.222 4.935 1.00 90.19 101 ALA A N 1
ATOM 791 C CA . ALA A 1 101 ? -6.826 7.225 5.669 1.00 90.19 101 ALA A CA 1
ATOM 792 C C . ALA A 1 101 ? -7.887 7.907 6.530 1.00 90.19 101 ALA A C 1
ATOM 794 O O . ALA A 1 101 ? -7.602 8.879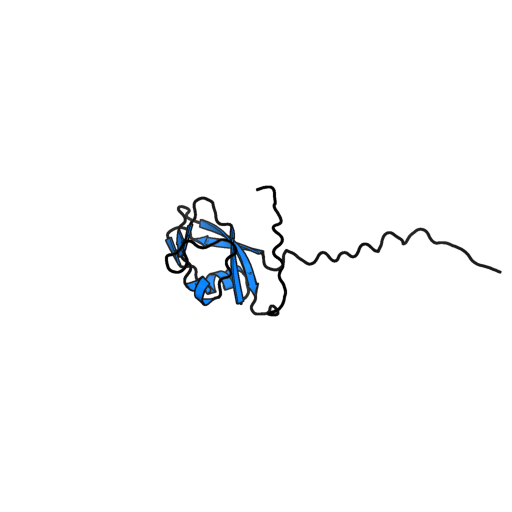 7.234 1.00 90.19 101 ALA A O 1
ATOM 795 N N . VAL A 1 102 ? -9.112 7.389 6.481 1.00 88.50 102 VAL A N 1
ATOM 796 C CA . VAL A 1 102 ? -10.205 7.855 7.334 1.00 88.50 102 VAL A CA 1
ATOM 797 C C . VAL A 1 102 ? -10.537 6.769 8.342 1.00 88.50 102 VAL A C 1
ATOM 799 O O . VAL A 1 102 ? -10.859 5.655 7.927 1.00 88.50 102 VAL A O 1
ATOM 802 N N . PRO A 1 103 ? -10.457 7.061 9.651 1.00 86.44 103 PRO A N 1
ATOM 803 C CA . PRO A 1 103 ? -10.725 6.068 10.676 1.00 86.44 103 PRO A CA 1
ATOM 804 C C . PRO A 1 103 ? -12.210 5.702 10.706 1.00 86.44 103 PRO A C 1
ATOM 806 O O . PRO A 1 103 ? -13.074 6.504 10.352 1.00 86.44 103 PRO A O 1
ATOM 809 N N . GLU A 1 104 ? -12.517 4.499 11.175 1.00 84.50 104 GLU A N 1
ATOM 810 C CA . GLU A 1 104 ? -13.893 4.019 11.344 1.00 84.50 104 GLU A CA 1
ATOM 811 C C . GLU A 1 104 ? -14.714 4.869 12.320 1.00 84.50 104 GLU A C 1
ATOM 813 O O . GLU A 1 104 ? -15.921 5.029 12.148 1.00 84.50 104 GLU A O 1
ATOM 818 N N . SER A 1 105 ? -14.044 5.498 13.285 1.00 77.69 105 SER A N 1
ATOM 819 C CA . SER A 1 105 ? -14.651 6.442 14.223 1.00 77.69 105 SER A CA 1
ATOM 820 C C . SER A 1 105 ? -15.037 7.792 13.599 1.00 77.69 105 SER A C 1
ATOM 822 O O . SER A 1 105 ? -15.711 8.588 14.255 1.00 77.69 105 SER A O 1
ATOM 824 N N . ALA A 1 106 ? -14.635 8.086 12.355 1.00 71.75 106 ALA A N 1
ATOM 825 C CA . ALA A 1 106 ? -14.971 9.349 11.704 1.00 71.75 106 ALA A CA 1
ATOM 826 C C . ALA A 1 106 ? -16.443 9.387 11.237 1.00 71.75 106 ALA A C 1
ATOM 828 O O . ALA A 1 106 ? -16.953 8.411 10.675 1.00 71.75 106 ALA A O 1
ATOM 829 N N . PRO A 1 107 ? -17.139 10.534 11.368 1.00 66.19 107 PRO A N 1
ATOM 830 C CA . PRO A 1 107 ? -18.494 10.689 10.846 1.00 66.19 107 PRO A CA 1
ATOM 831 C C . PRO A 1 107 ? -18.531 10.510 9.318 1.00 66.19 107 PRO A C 1
ATOM 833 O O . PRO A 1 107 ? -17.817 11.214 8.594 1.00 66.19 107 PRO A O 1
ATOM 836 N N . ARG A 1 108 ? -19.419 9.629 8.820 1.00 57.12 108 ARG A N 1
ATOM 837 C CA . ARG A 1 108 ? -19.572 9.282 7.383 1.00 57.12 108 ARG A CA 1
ATOM 838 C C . ARG A 1 108 ? -19.744 10.485 6.443 1.00 57.12 108 ARG A C 1
ATOM 840 O O . ARG A 1 108 ? -19.366 10.386 5.282 1.00 57.12 108 ARG A O 1
ATOM 847 N N . ASN A 1 109 ? -20.291 11.599 6.939 1.00 53.06 109 ASN A N 1
ATOM 848 C CA . ASN A 1 109 ? -20.621 12.796 6.154 1.00 53.06 109 ASN A CA 1
ATOM 849 C C . ASN A 1 109 ? -19.638 13.962 6.339 1.00 53.06 109 ASN A C 1
ATOM 851 O O . ASN A 1 109 ? -19.949 15.096 5.971 1.00 53.06 109 ASN A O 1
ATOM 855 N N . SER A 1 110 ? -18.453 13.727 6.907 1.00 49.25 110 SER A N 1
ATOM 856 C CA . SER A 1 110 ? -17.418 14.760 6.900 1.00 49.25 110 SER A CA 1
ATOM 857 C C . SER A 1 110 ? -16.929 14.941 5.460 1.00 49.25 110 SER A C 1
ATOM 859 O O . SER A 1 110 ? -16.239 14.093 4.902 1.00 49.25 110 SER A O 1
ATOM 861 N N . GLY A 1 111 ? -17.358 16.031 4.818 1.00 47.50 111 GLY A N 1
ATOM 862 C CA . GLY A 1 111 ? -16.887 16.459 3.503 1.00 47.50 111 GLY A CA 1
ATOM 863 C C . GLY A 1 111 ? -15.403 16.813 3.556 1.00 47.50 111 GLY A C 1
ATOM 864 O O . GLY A 1 111 ? -15.043 17.990 3.560 1.00 47.50 111 GLY A O 1
ATOM 865 N N . LEU A 1 112 ? -14.550 15.791 3.637 1.00 53.34 112 LEU A N 1
ATOM 866 C CA . LEU A 1 112 ? -13.100 15.898 3.620 1.00 53.34 112 LEU A CA 1
ATOM 867 C C . LEU A 1 112 ? -12.692 16.419 2.243 1.00 53.34 112 LEU A C 1
ATOM 869 O O . LEU A 1 112 ? -12.507 15.672 1.286 1.00 53.34 112 LEU A O 1
ATOM 873 N N . ARG A 1 113 ? -12.616 17.746 2.130 1.00 48.62 113 ARG A N 1
ATOM 874 C CA . ARG A 1 113 ? -12.094 18.420 0.947 1.00 48.62 113 ARG A CA 1
ATOM 875 C C . ARG A 1 113 ? -10.584 18.217 0.928 1.00 48.62 113 ARG A C 1
ATOM 877 O O . ARG A 1 113 ? -9.867 18.836 1.711 1.00 48.62 113 ARG A O 1
ATOM 884 N N . ILE A 1 114 ? -10.121 17.356 0.027 1.00 49.59 114 ILE A N 1
ATOM 885 C CA . ILE A 1 114 ? -8.704 17.214 -0.305 1.00 49.59 114 ILE A CA 1
ATOM 886 C C . ILE A 1 114 ? -8.243 18.565 -0.860 1.00 49.59 114 ILE A C 1
ATOM 888 O O . ILE A 1 114 ? -8.665 18.977 -1.938 1.00 49.59 114 ILE A O 1
ATOM 892 N N . ARG A 1 115 ? -7.412 19.288 -0.109 1.00 49.53 115 ARG A N 1
ATOM 893 C CA . ARG A 1 115 ? -6.625 20.394 -0.656 1.00 49.53 115 ARG A CA 1
ATOM 894 C C . ARG A 1 115 ? -5.211 19.865 -0.816 1.00 49.53 115 ARG A C 1
ATOM 896 O O . ARG A 1 115 ? -4.543 19.618 0.182 1.00 49.53 115 ARG A O 1
ATOM 903 N N . CYS A 1 116 ? -4.777 19.649 -2.053 1.00 44.34 116 CYS A N 1
ATOM 904 C CA . CYS A 1 116 ? -3.375 19.368 -2.337 1.00 44.34 116 CYS A CA 1
ATOM 905 C C . CYS A 1 116 ? -2.536 20.523 -1.766 1.00 44.34 116 CYS A C 1
ATOM 907 O O . CYS A 1 116 ? -2.763 21.676 -2.125 1.00 44.34 116 CYS A O 1
ATOM 909 N N . ILE A 1 117 ? -1.599 20.231 -0.858 1.00 49.62 117 ILE A N 1
ATOM 910 C CA . ILE A 1 117 ? -0.713 21.244 -0.251 1.00 49.62 117 ILE A CA 1
ATOM 911 C C . ILE A 1 117 ? 0.469 21.580 -1.184 1.00 49.62 117 ILE A C 1
ATOM 913 O O . ILE A 1 117 ? 1.345 22.351 -0.816 1.00 49.62 117 ILE A O 1
ATOM 917 N N . ASN A 1 118 ? 0.506 21.068 -2.419 1.00 34.66 118 ASN A N 1
ATOM 918 C CA . ASN A 1 118 ? 1.614 21.366 -3.320 1.00 34.66 118 ASN A CA 1
ATOM 919 C C . ASN A 1 118 ? 1.173 21.531 -4.784 1.00 34.66 118 ASN A C 1
ATOM 921 O O . ASN A 1 118 ? 0.881 20.535 -5.437 1.00 34.66 118 ASN A O 1
ATOM 925 N N . PRO A 1 119 ? 1.089 22.769 -5.305 1.00 40.88 119 PRO A N 1
ATOM 926 C CA . PRO A 1 119 ? 0.902 23.025 -6.732 1.00 40.88 119 PRO A CA 1
ATOM 927 C C . PRO A 1 119 ? 2.226 23.115 -7.521 1.00 40.88 119 PRO A C 1
ATOM 929 O O . PRO A 1 119 ? 2.185 23.443 -8.702 1.00 40.88 119 PRO A O 1
ATOM 932 N N . ALA A 1 120 ? 3.386 22.878 -6.892 1.00 37.44 120 ALA A N 1
ATOM 933 C CA . ALA A 1 120 ? 4.705 23.118 -7.493 1.00 37.44 120 ALA A CA 1
ATOM 934 C C . ALA A 1 120 ? 5.637 21.886 -7.552 1.00 37.44 120 ALA A C 1
ATOM 936 O O . ALA A 1 120 ? 6.820 22.053 -7.840 1.00 37.44 120 ALA A O 1
ATOM 937 N N . PHE A 1 121 ? 5.130 20.674 -7.297 1.00 38.56 121 PHE A N 1
ATOM 938 C CA . PHE A 1 121 ? 5.854 19.408 -7.479 1.00 38.56 121 PHE A CA 1
ATOM 939 C C . PHE A 1 121 ? 4.950 18.362 -8.124 1.00 38.56 121 PHE A C 1
ATOM 941 O O . PHE A 1 121 ? 3.772 18.290 -7.705 1.00 38.56 121 PHE A O 1
#

Nearest PDB structures (foldseek):
  5jso-assembly1_A  TM=4.280E-01  e=4.978E-01  Ruegeria lacuscaerulensis ITI-1157
  7jrl-assembly1_A  TM=3.268E-01  e=5.605E-01  Clostridium perfringens ATCC 13124
  2vmg-assembly1_A  TM=3.188E-01  e=1.538E+00  Clostridium perfringens
  7jrm-assembly1_A  TM=2.526E-01  e=1.015E+00  Clostridium perfringens ATCC 13124
  7js4-assembly1_A  TM=2.680E-01  e=2.955E+00  Clostridium perfringens ATCC 13124

Secondary structure (DSSP, 8-state):
-------SSSTT--S------TTSSEEEEEEEEEEEE--HHHHHHHHTS-EEEEEEEE--TT-EEEETTEEPPTT-EEEHHHHTTEEEEEEEEEEEEEEEEEETTS-TT-------S-S--

pLDDT: mean 77.22, std 22.3, range [34.66, 96.88]

Sequence (121 aa):
MWRRGLCLAVLLAALPLWGVPAQAGQRLVTLPGGLRRVQVQELDRQLGTPVQWMAVTQLPADTVAYLDGRPLALGQRLDRAEVDRLYLFSPREQLWMGVLAVPESAPRNSGLRIRCINPAF